Protein AF-A0A559TM05-F1 (afdb_monomer_lite)

Secondary structure (DSSP, 8-state):
--HHHHHHHHHHHHHHHHHHHHHTTPPPP-GGG-HHHHHHHHHHHHHHHHHHHHHHHHTPPP---GGG-EEEEEEEEPTT-S-TTSPPPEEEEE-SSHHHHHHHHHHHH----SS----EEEEEEEEEES-TT---

Radius of gyration: 20.51 Å; chains: 1; bounding box: 40×56×48 Å

Foldseek 3Di:
DDPVVVVVVVVVVVVVVVVVCVVVVPPDDDLVPDPVSVVVVVVVVVVQVVQQVVCVVVVHDGDQDQVFWKKWWFKDFDPPQPPPDDRTDTDIDRDSDLVRVQVVVCVVPVDPDPDDDTRIDGPDIGTPPPDVPDDD

Sequence (136 aa):
MSELFIAELRRLQWERIAALVDRERMAAYAPCRDSRAVCYEQQRLKRLMTDVAEAERSGVEGPEISRHRVYRVNARPTAGCSGSDMPAPAMHLMAASAGEAAERAWAVHGRDGVYQRGGYRIASVTQILPEPGELF

pLDDT: mean 72.18, std 12.47, range [37.72, 88.5]

Structure (mmCIF, N/CA/C/O backbone):
data_AF-A0A559TM05-F1
#
_entry.id   AF-A0A559TM05-F1
#
loop_
_atom_site.group_PDB
_atom_site.id
_atom_site.type_symbol
_atom_site.label_atom_id
_atom_site.label_alt_id
_atom_site.label_comp_id
_atom_site.label_asym_id
_atom_site.label_entity_id
_atom_site.label_seq_id
_atom_site.pdbx_PDB_ins_code
_atom_site.Cartn_x
_atom_site.Cartn_y
_atom_site.Cartn_z
_atom_site.occupancy
_atom_site.B_iso_or_equiv
_atom_site.auth_seq_id
_atom_site.auth_comp_id
_atom_site.auth_asym_id
_atom_site.auth_atom_id
_atom_site.pdbx_PDB_model_num
ATOM 1 N N . MET A 1 1 ? 22.604 9.958 -6.609 1.00 57.09 1 MET A N 1
ATOM 2 C CA . MET A 1 1 ? 21.713 9.397 -7.649 1.00 57.09 1 MET A CA 1
ATOM 3 C C . MET A 1 1 ? 20.310 9.918 -7.393 1.00 57.09 1 MET A C 1
ATOM 5 O O . MET A 1 1 ? 19.923 9.941 -6.233 1.00 57.09 1 MET A O 1
ATOM 9 N N . SER A 1 2 ? 19.598 10.404 -8.411 1.00 79.88 2 SER A N 1
ATOM 10 C CA . SER A 1 2 ? 18.250 10.971 -8.253 1.00 79.88 2 SER A CA 1
ATOM 11 C C . SER A 1 2 ? 17.188 9.872 -8.118 1.00 79.88 2 SER A C 1
ATOM 13 O O . SER A 1 2 ? 17.344 8.779 -8.661 1.00 79.88 2 SER A O 1
ATOM 15 N N . GLU A 1 3 ? 16.089 10.154 -7.416 1.00 64.69 3 GLU A N 1
ATOM 16 C CA . GLU A 1 3 ? 14.962 9.217 -7.261 1.00 64.69 3 GLU A CA 1
ATOM 17 C C . GLU A 1 3 ? 14.335 8.833 -8.608 1.00 64.69 3 GLU A C 1
ATOM 19 O O . GLU A 1 3 ? 13.990 7.672 -8.821 1.00 64.69 3 GLU A O 1
ATOM 24 N N . LEU A 1 4 ? 14.287 9.780 -9.551 1.00 76.88 4 LEU A N 1
ATOM 25 C CA . LEU A 1 4 ? 13.852 9.544 -10.929 1.00 76.88 4 LEU A CA 1
ATOM 26 C C . LEU A 1 4 ? 14.709 8.485 -11.627 1.00 76.88 4 LEU A C 1
ATOM 28 O O . LEU A 1 4 ? 14.176 7.606 -12.290 1.00 76.88 4 LEU A O 1
ATOM 32 N N . PHE A 1 5 ? 16.026 8.508 -11.419 1.00 67.31 5 PHE A N 1
ATOM 33 C CA . PHE A 1 5 ? 16.928 7.519 -12.006 1.00 67.31 5 PHE A CA 1
ATOM 34 C C . PHE A 1 5 ? 16.706 6.116 -11.419 1.00 67.31 5 PHE A C 1
ATOM 36 O O . PHE A 1 5 ? 16.741 5.121 -12.138 1.00 67.31 5 PHE A O 1
ATOM 43 N N . ILE A 1 6 ? 16.415 6.026 -10.118 1.00 80.06 6 ILE A N 1
ATOM 44 C CA . ILE A 1 6 ? 16.079 4.756 -9.456 1.00 80.06 6 ILE A CA 1
ATOM 45 C C . ILE A 1 6 ? 14.731 4.220 -9.962 1.00 80.06 6 ILE A C 1
ATOM 47 O O . ILE A 1 6 ? 14.597 3.017 -10.193 1.00 80.06 6 ILE A O 1
ATOM 51 N N . ALA A 1 7 ? 13.740 5.094 -10.154 1.00 73.31 7 ALA A N 1
ATOM 52 C CA . ALA A 1 7 ? 12.438 4.727 -10.701 1.00 73.31 7 ALA A CA 1
ATOM 53 C C . ALA A 1 7 ? 12.541 4.251 -12.160 1.00 73.31 7 ALA A C 1
ATOM 55 O O . ALA A 1 7 ? 11.972 3.217 -12.503 1.00 73.31 7 ALA A O 1
ATOM 56 N N . GLU A 1 8 ? 13.329 4.942 -12.987 1.00 83.62 8 GLU A N 1
ATOM 57 C CA . GLU A 1 8 ? 13.602 4.575 -14.382 1.00 83.62 8 GLU A CA 1
ATOM 58 C C . GLU A 1 8 ? 14.249 3.186 -14.474 1.00 83.62 8 GLU A C 1
ATOM 60 O O . GLU A 1 8 ? 13.796 2.323 -15.225 1.00 83.62 8 GLU A O 1
ATOM 65 N N . LEU A 1 9 ? 15.267 2.927 -13.646 1.00 86.38 9 LEU A N 1
ATOM 66 C CA . LEU A 1 9 ? 15.929 1.624 -13.593 1.00 86.38 9 LEU A CA 1
ATOM 67 C C . LEU A 1 9 ? 14.976 0.511 -13.152 1.00 86.38 9 LEU A C 1
ATOM 69 O O . LEU A 1 9 ? 14.994 -0.574 -13.730 1.00 86.38 9 LEU A O 1
ATOM 73 N N . ARG A 1 10 ? 14.122 0.775 -12.157 1.00 80.75 10 ARG A N 1
ATOM 74 C CA . ARG A 1 10 ? 13.099 -0.183 -11.717 1.00 80.75 10 ARG A CA 1
ATOM 75 C C . ARG A 1 10 ? 12.086 -0.467 -12.823 1.00 80.75 10 ARG A C 1
ATOM 77 O O . ARG A 1 10 ? 11.757 -1.630 -13.029 1.00 80.75 10 ARG A O 1
ATOM 84 N N . ARG A 1 11 ? 11.635 0.554 -13.560 1.00 85.25 11 ARG A N 1
ATOM 85 C CA . ARG A 1 11 ? 10.734 0.390 -14.713 1.00 85.25 11 ARG A CA 1
ATOM 86 C C . ARG A 1 11 ? 11.368 -0.495 -15.785 1.00 85.25 11 ARG A C 1
ATOM 88 O O . ARG A 1 11 ? 10.766 -1.486 -16.181 1.00 85.25 11 ARG A O 1
ATOM 95 N N . LEU A 1 12 ? 12.604 -0.196 -16.184 1.00 88.50 12 LEU A N 1
ATOM 96 C CA . LEU A 1 12 ? 13.336 -0.981 -17.184 1.00 88.50 12 LEU A CA 1
ATOM 97 C C . LEU A 1 12 ? 13.559 -2.433 -16.739 1.00 88.50 12 LEU A C 1
ATOM 99 O O . LEU A 1 12 ? 13.505 -3.354 -17.553 1.00 88.50 12 LEU A O 1
ATOM 103 N N . GLN A 1 13 ? 13.810 -2.666 -15.449 1.00 85.19 13 GLN A N 1
ATOM 104 C CA . GLN A 1 13 ? 13.909 -4.024 -14.911 1.00 85.19 13 GLN A CA 1
ATOM 105 C C . GLN A 1 13 ? 12.570 -4.762 -14.962 1.00 85.19 13 GLN A C 1
ATOM 107 O O . GLN A 1 13 ? 12.544 -5.921 -15.374 1.00 85.19 13 GLN A O 1
ATOM 112 N N . TRP A 1 14 ? 11.469 -4.098 -14.608 1.00 86.69 14 TRP A N 1
ATOM 113 C CA . TRP A 1 14 ? 10.131 -4.675 -14.716 1.00 86.69 14 TRP A CA 1
ATOM 114 C C . TRP A 1 14 ? 9.765 -5.031 -16.156 1.00 86.69 14 TRP A C 1
ATOM 116 O O . TRP A 1 14 ? 9.293 -6.138 -16.397 1.00 86.69 14 TRP A O 1
ATOM 126 N N . GLU A 1 15 ? 10.057 -4.153 -17.116 1.00 86.75 15 GLU A N 1
ATOM 127 C CA . GLU A 1 15 ? 9.827 -4.412 -18.544 1.00 86.75 15 GLU A CA 1
ATOM 128 C C . GLU A 1 15 ? 10.628 -5.619 -19.044 1.00 86.75 15 GLU A C 1
ATOM 130 O O . GLU A 1 15 ? 10.102 -6.464 -19.766 1.00 86.75 15 GLU A O 1
ATOM 135 N N . ARG A 1 16 ? 11.887 -5.755 -18.608 1.00 85.25 16 ARG A N 1
ATOM 136 C CA . ARG A 1 16 ? 12.723 -6.916 -18.947 1.00 85.25 16 ARG A CA 1
ATOM 137 C C . ARG A 1 16 ? 12.178 -8.220 -18.370 1.00 85.25 16 ARG A C 1
ATOM 139 O O . ARG A 1 16 ? 12.218 -9.236 -19.058 1.00 85.25 16 ARG A O 1
ATOM 146 N N . ILE A 1 17 ? 11.695 -8.202 -17.128 1.00 82.62 17 ILE A N 1
ATOM 147 C CA . ILE A 1 17 ? 11.099 -9.380 -16.483 1.00 82.62 17 ILE A CA 1
ATOM 148 C C . ILE A 1 17 ? 9.792 -9.756 -17.183 1.00 82.62 17 ILE A C 1
ATOM 150 O O . ILE A 1 17 ? 9.606 -10.923 -17.511 1.00 82.62 17 ILE A O 1
ATOM 154 N N . ALA A 1 18 ? 8.925 -8.781 -17.468 1.00 78.06 18 ALA A N 1
ATOM 155 C CA . ALA A 1 18 ? 7.666 -9.008 -18.173 1.00 78.06 18 ALA A CA 1
ATOM 156 C C . ALA A 1 18 ? 7.899 -9.630 -19.559 1.00 78.06 18 ALA A C 1
ATOM 158 O O . ALA A 1 18 ? 7.325 -10.669 -19.8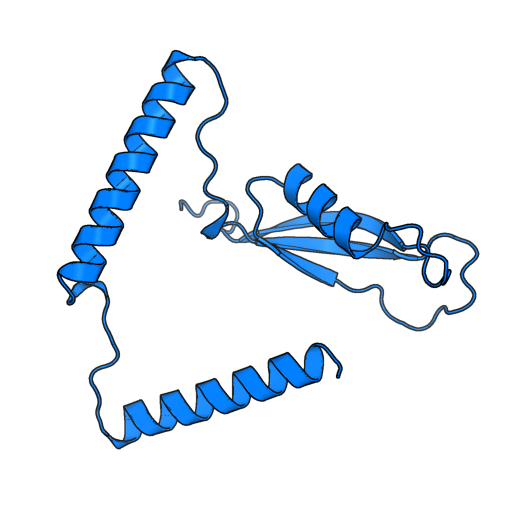72 1.00 78.06 18 ALA A O 1
ATOM 159 N N . ALA A 1 19 ? 8.830 -9.073 -20.342 1.00 81.81 19 ALA A N 1
ATOM 160 C CA . ALA A 1 19 ? 9.180 -9.613 -21.654 1.00 81.81 19 ALA A CA 1
ATOM 161 C C . ALA A 1 19 ? 9.741 -11.046 -21.584 1.00 81.81 19 ALA A C 1
ATOM 163 O O . ALA A 1 19 ? 9.504 -11.847 -22.488 1.00 81.81 19 ALA A O 1
ATOM 164 N N . LEU A 1 20 ? 10.488 -11.382 -20.526 1.00 83.25 20 LEU A N 1
ATOM 165 C CA . LEU A 1 20 ? 11.002 -12.735 -20.309 1.00 83.25 20 LEU A CA 1
ATOM 166 C C . LEU A 1 20 ? 9.879 -13.713 -19.942 1.00 83.25 20 LEU A C 1
ATOM 168 O O . LEU A 1 20 ? 9.812 -14.792 -20.524 1.00 83.25 20 LEU A O 1
ATOM 172 N N . VAL A 1 21 ? 8.969 -13.311 -19.050 1.00 79.88 21 VAL A N 1
ATOM 173 C CA . VAL A 1 21 ? 7.776 -14.089 -18.675 1.00 79.88 21 VAL A CA 1
ATOM 174 C C . VAL A 1 21 ? 6.918 -14.395 -19.906 1.00 79.88 21 VAL A C 1
ATOM 176 O O . VAL A 1 21 ? 6.544 -15.552 -20.113 1.00 79.88 21 VAL A O 1
ATOM 179 N N . ASP A 1 22 ? 6.683 -13.396 -20.761 1.00 80.19 22 ASP A N 1
ATOM 180 C CA . ASP A 1 22 ? 5.921 -13.553 -22.004 1.00 80.19 22 ASP A CA 1
ATOM 181 C C . ASP A 1 22 ? 6.628 -14.482 -22.999 1.00 80.19 22 ASP A C 1
ATOM 183 O O . ASP A 1 22 ? 6.017 -15.402 -23.553 1.00 80.19 22 ASP A O 1
ATOM 187 N N . ARG A 1 23 ? 7.935 -14.276 -23.215 1.00 82.94 23 ARG A N 1
ATOM 188 C CA . ARG A 1 23 ? 8.736 -15.058 -24.169 1.00 82.94 23 ARG A CA 1
ATOM 189 C C . ARG A 1 23 ? 8.833 -16.526 -23.777 1.00 82.94 23 ARG A C 1
ATOM 191 O O . ARG A 1 23 ? 8.734 -17.397 -24.639 1.00 82.94 23 ARG A O 1
ATOM 198 N N . GLU A 1 24 ? 9.043 -16.800 -22.496 1.00 83.00 24 GLU A N 1
ATOM 199 C CA . GLU A 1 24 ? 9.172 -18.159 -21.973 1.00 83.00 24 GLU A CA 1
ATOM 200 C C . GLU A 1 24 ? 7.813 -18.814 -21.694 1.00 83.00 24 GLU A C 1
ATOM 202 O O . GLU A 1 24 ? 7.764 -19.963 -21.254 1.00 83.00 24 GLU A O 1
ATOM 207 N N . ARG A 1 25 ? 6.699 -18.112 -21.972 1.00 71.94 25 ARG A N 1
ATOM 208 C CA . ARG A 1 25 ? 5.335 -18.541 -21.623 1.00 71.94 25 ARG A CA 1
ATOM 209 C C . ARG A 1 25 ? 5.244 -18.994 -20.167 1.00 71.94 25 ARG A C 1
ATOM 211 O O . ARG A 1 25 ? 4.504 -19.927 -19.841 1.00 71.94 25 ARG A O 1
ATOM 218 N N . MET A 1 26 ? 6.011 -18.348 -19.290 1.00 73.50 26 MET A N 1
ATOM 219 C CA . MET A 1 26 ? 5.914 -18.614 -17.868 1.00 73.50 26 MET A CA 1
ATOM 220 C C . MET A 1 26 ? 4.507 -18.212 -17.458 1.00 73.50 26 MET A C 1
ATOM 222 O O . MET A 1 26 ? 4.064 -17.098 -17.736 1.00 73.50 26 MET A O 1
ATOM 226 N N . ALA A 1 27 ? 3.772 -19.133 -16.839 1.00 69.56 27 ALA A N 1
ATOM 227 C CA . ALA A 1 27 ? 2.474 -18.789 -16.291 1.00 69.56 27 ALA A CA 1
ATOM 228 C C . ALA A 1 27 ? 2.683 -17.606 -15.341 1.00 69.56 27 ALA A C 1
ATOM 230 O O . ALA A 1 27 ? 3.443 -17.728 -14.376 1.00 69.56 27 ALA A O 1
ATOM 231 N N . ALA A 1 28 ? 2.052 -16.467 -15.646 1.00 70.44 28 ALA A N 1
ATOM 232 C CA . ALA A 1 28 ? 2.076 -15.311 -14.766 1.00 70.44 28 ALA A CA 1
ATOM 233 C C . ALA A 1 28 ? 1.739 -15.799 -13.357 1.00 70.44 28 ALA A C 1
ATOM 235 O O . ALA A 1 28 ? 0.752 -16.523 -13.169 1.00 70.44 28 ALA A O 1
ATOM 236 N N . TYR A 1 29 ? 2.608 -15.487 -12.393 1.00 74.94 29 TYR A N 1
ATOM 237 C CA . TYR A 1 29 ? 2.414 -15.949 -11.029 1.00 74.94 29 TYR A CA 1
ATOM 238 C C . TYR A 1 29 ? 1.041 -15.477 -10.557 1.00 74.94 29 TYR A C 1
ATOM 240 O O . TYR A 1 29 ? 0.764 -14.281 -10.511 1.00 74.94 29 TYR A O 1
ATOM 248 N N . ALA A 1 30 ? 0.174 -16.438 -10.255 1.00 77.69 30 ALA A N 1
ATOM 249 C CA . ALA A 1 30 ? -1.175 -16.195 -9.787 1.00 77.69 30 ALA A CA 1
ATOM 250 C C . ALA A 1 30 ? -1.208 -16.567 -8.301 1.00 77.69 30 ALA A C 1
ATOM 252 O O . ALA A 1 30 ? -1.294 -17.760 -7.995 1.00 77.69 30 ALA A O 1
ATOM 253 N N . PRO A 1 31 ? -1.145 -15.591 -7.374 1.00 73.38 31 PRO A N 1
ATOM 254 C CA . PRO A 1 31 ? -1.104 -15.867 -5.936 1.00 73.38 31 PRO A CA 1
ATOM 255 C C . PRO A 1 31 ? -2.273 -16.740 -5.462 1.00 73.38 31 PRO A C 1
ATOM 257 O O . PRO A 1 31 ? -2.113 -17.569 -4.576 1.00 73.38 31 PRO A O 1
ATOM 260 N N . CYS A 1 32 ? -3.438 -16.625 -6.109 1.00 74.38 32 CYS A N 1
ATOM 261 C CA . CYS A 1 32 ? -4.616 -17.447 -5.827 1.00 74.38 32 CYS A CA 1
ATOM 262 C C . CYS A 1 32 ? -4.427 -18.950 -6.110 1.00 74.38 32 CYS A C 1
ATOM 264 O O . CYS A 1 32 ? -5.216 -19.760 -5.631 1.00 74.38 32 CYS A O 1
ATOM 266 N N . ARG A 1 33 ? -3.402 -19.332 -6.882 1.00 79.12 33 ARG A N 1
ATOM 267 C CA . ARG A 1 33 ? -3.050 -20.727 -7.192 1.00 79.12 33 ARG A CA 1
ATOM 268 C C . ARG A 1 33 ? -1.920 -21.268 -6.314 1.00 79.12 33 ARG A C 1
ATOM 270 O O . ARG A 1 33 ? -1.631 -22.459 -6.375 1.00 79.12 33 ARG A O 1
ATOM 277 N N . ASP A 1 34 ? -1.289 -20.419 -5.505 1.00 84.69 34 ASP A N 1
ATOM 278 C CA . ASP A 1 34 ? -0.230 -20.801 -4.575 1.00 84.69 34 ASP A CA 1
ATOM 279 C C . ASP A 1 34 ? -0.809 -20.981 -3.166 1.00 84.69 34 ASP A C 1
ATOM 281 O O . ASP A 1 34 ? -1.219 -20.028 -2.502 1.00 84.69 34 ASP A O 1
ATOM 285 N N . SER A 1 35 ? -0.824 -22.225 -2.683 1.00 80.94 35 SER A N 1
ATOM 286 C CA . SER A 1 35 ? -1.375 -22.571 -1.370 1.00 80.94 35 SER A CA 1
ATOM 287 C C . SER A 1 35 ? -0.657 -21.875 -0.212 1.00 80.94 35 SER A C 1
ATOM 289 O O . SER A 1 35 ? -1.277 -21.613 0.820 1.00 80.94 35 SER A O 1
ATOM 291 N N . ARG A 1 36 ? 0.626 -21.526 -0.371 1.00 87.00 36 ARG A N 1
ATOM 292 C CA . ARG A 1 36 ? 1.380 -20.781 0.642 1.00 87.00 36 ARG A CA 1
ATOM 293 C C . ARG A 1 36 ? 0.913 -19.336 0.691 1.00 87.00 36 ARG A C 1
ATOM 295 O O . ARG A 1 36 ? 0.613 -18.849 1.776 1.00 87.00 36 ARG A O 1
ATOM 302 N N . ALA A 1 37 ? 0.804 -18.683 -0.466 1.00 74.19 37 ALA A N 1
ATOM 303 C CA . ALA A 1 37 ? 0.304 -17.313 -0.566 1.00 74.19 37 ALA A CA 1
ATOM 304 C C . ALA A 1 37 ? -1.124 -17.201 -0.014 1.00 74.19 37 ALA A C 1
ATOM 306 O O . ALA A 1 37 ? -1.401 -16.330 0.808 1.00 74.19 37 ALA A O 1
ATOM 307 N N . VAL A 1 38 ? -1.995 -18.152 -0.364 1.00 80.25 38 VAL A N 1
ATOM 308 C CA . VAL A 1 38 ? -3.355 -18.237 0.186 1.00 80.25 38 VAL A CA 1
ATOM 309 C C . VAL A 1 38 ? -3.334 -18.413 1.708 1.00 80.25 38 VAL A C 1
ATOM 311 O O . VAL A 1 38 ? -4.064 -17.721 2.414 1.00 80.25 38 VAL A O 1
ATOM 314 N N . CYS A 1 39 ? -2.485 -19.295 2.240 1.00 84.19 39 CYS A N 1
ATOM 315 C CA . CYS A 1 39 ? -2.375 -19.512 3.684 1.00 84.19 39 CYS A CA 1
ATOM 316 C C . CYS A 1 39 ? -1.883 -18.256 4.421 1.00 84.19 39 CYS A C 1
ATOM 318 O O . CYS A 1 39 ? -2.431 -17.901 5.466 1.00 84.19 39 CYS A O 1
ATOM 320 N N . TYR A 1 40 ? -0.899 -17.544 3.866 1.00 81.44 40 TYR A N 1
ATOM 321 C CA . TYR A 1 40 ? -0.419 -16.287 4.437 1.00 81.44 40 TYR A CA 1
ATOM 322 C C . TYR A 1 40 ? -1.500 -15.207 4.451 1.00 81.44 40 TYR A C 1
ATOM 324 O O . TYR A 1 40 ? -1.680 -14.560 5.482 1.00 81.44 40 TYR A O 1
ATOM 332 N N . GLU A 1 41 ? -2.258 -15.047 3.363 1.00 79.81 41 GLU A N 1
ATOM 333 C CA . GLU A 1 41 ? -3.362 -14.083 3.324 1.00 79.81 41 GLU A CA 1
ATOM 334 C C . GLU A 1 41 ? -4.481 -14.457 4.300 1.00 79.81 41 GLU A C 1
ATOM 336 O O . GLU A 1 41 ? -4.977 -13.600 5.026 1.00 79.81 41 GLU A O 1
ATOM 341 N N . GLN A 1 42 ? -4.821 -15.742 4.424 1.00 83.69 42 GLN A N 1
ATOM 342 C CA . GLN A 1 42 ? -5.795 -16.197 5.420 1.00 83.69 42 GLN A CA 1
ATOM 343 C C . GLN A 1 42 ? -5.326 -15.936 6.856 1.00 83.69 42 GLN A C 1
ATOM 345 O O . GLN A 1 42 ? -6.111 -15.498 7.697 1.00 83.69 42 GLN A O 1
ATOM 350 N N . GLN A 1 43 ? -4.054 -16.196 7.165 1.00 85.31 43 GLN A N 1
ATOM 351 C CA . GLN A 1 43 ? -3.491 -15.906 8.486 1.00 85.31 43 GLN A CA 1
ATOM 352 C C . GLN A 1 43 ? -3.462 -14.404 8.769 1.00 85.31 43 GLN A C 1
ATOM 354 O O . GLN A 1 43 ? -3.782 -13.983 9.881 1.00 85.31 43 GLN A O 1
ATOM 359 N N . ARG A 1 44 ? -3.108 -13.596 7.768 1.00 82.44 44 ARG A N 1
ATOM 360 C CA . ARG A 1 44 ? -3.141 -12.137 7.851 1.00 82.44 44 ARG A CA 1
ATOM 361 C C . ARG A 1 44 ? -4.559 -11.634 8.120 1.00 82.44 44 ARG A C 1
ATOM 363 O O . ARG A 1 44 ? -4.733 -10.821 9.022 1.00 82.44 44 ARG A O 1
ATOM 370 N N . LEU A 1 45 ? -5.554 -12.144 7.393 1.00 82.12 45 LEU A N 1
ATOM 371 C CA . LEU A 1 45 ? -6.957 -11.773 7.572 1.00 82.12 45 LEU A CA 1
ATOM 372 C C . LEU A 1 45 ? -7.462 -12.156 8.968 1.00 82.12 45 LEU A C 1
ATOM 374 O O . LEU A 1 45 ? -8.101 -11.344 9.623 1.00 82.12 45 LEU A O 1
ATOM 378 N N . LYS A 1 46 ? -7.107 -13.346 9.469 1.00 84.00 46 LYS A N 1
ATOM 379 C CA . LYS A 1 46 ? -7.448 -13.763 10.839 1.00 84.00 46 LYS A CA 1
ATOM 380 C C . LYS A 1 46 ? -6.894 -12.808 11.894 1.00 84.00 46 LYS A C 1
ATOM 382 O O . LYS A 1 46 ? -7.627 -12.448 12.803 1.00 84.00 46 LYS A O 1
ATOM 387 N N . ARG A 1 47 ? -5.628 -12.390 11.771 1.00 82.94 47 ARG A N 1
ATOM 388 C CA . ARG A 1 47 ? -5.025 -11.409 12.693 1.00 82.94 47 ARG A CA 1
ATOM 389 C C . ARG A 1 47 ? -5.778 -10.086 12.650 1.00 82.94 47 ARG A C 1
ATOM 391 O O . ARG A 1 47 ? -6.196 -9.606 13.690 1.00 82.94 47 ARG A O 1
ATOM 398 N N . LEU A 1 48 ? -6.042 -9.581 11.446 1.00 79.81 48 LEU A N 1
ATOM 399 C CA . LEU A 1 48 ? -6.801 -8.349 11.262 1.00 79.81 48 LEU A CA 1
ATOM 400 C C . LEU A 1 48 ? -8.195 -8.433 11.903 1.00 79.81 48 LEU A C 1
ATOM 402 O O . LEU A 1 48 ? -8.595 -7.507 12.592 1.00 79.81 48 LEU A O 1
ATOM 406 N N . MET A 1 49 ? -8.924 -9.537 11.713 1.00 82.38 49 MET A N 1
ATOM 407 C CA . MET A 1 49 ? -10.241 -9.722 12.333 1.00 82.38 49 MET A CA 1
ATOM 408 C C . MET A 1 49 ? -10.168 -9.712 13.864 1.00 82.38 49 MET A C 1
ATOM 410 O O . MET A 1 49 ? -11.039 -9.131 14.507 1.00 82.38 49 MET A O 1
ATOM 414 N N . THR A 1 50 ? -9.138 -10.330 14.449 1.00 84.62 50 THR A N 1
ATOM 415 C CA . THR A 1 50 ? -8.908 -10.282 15.899 1.00 84.62 50 THR A CA 1
ATOM 416 C C . THR A 1 50 ? -8.643 -8.856 16.369 1.00 84.62 50 THR A C 1
ATOM 418 O O . THR A 1 50 ? -9.282 -8.407 17.317 1.00 84.62 50 THR A O 1
ATOM 421 N N . ASP A 1 51 ? -7.766 -8.135 15.671 1.00 79.38 51 ASP A N 1
ATOM 422 C CA . ASP A 1 51 ? -7.407 -6.754 15.993 1.00 79.38 51 ASP A CA 1
ATOM 423 C C . ASP A 1 51 ? -8.637 -5.823 15.886 1.00 79.38 51 ASP A C 1
ATOM 425 O O . ASP A 1 51 ? -8.839 -4.957 16.735 1.00 79.38 51 ASP A O 1
ATOM 429 N N . VAL A 1 52 ? -9.516 -6.034 14.891 1.00 79.94 52 VAL A N 1
ATOM 430 C CA . VAL A 1 52 ? -10.796 -5.306 14.754 1.00 79.94 52 VAL A CA 1
ATOM 431 C C . VAL A 1 52 ? -11.713 -5.606 15.934 1.00 79.94 52 VAL A C 1
ATOM 433 O O . VAL A 1 52 ? -12.221 -4.683 16.563 1.00 79.94 52 VAL A O 1
ATOM 436 N N . ALA A 1 53 ? -11.888 -6.882 16.284 1.00 82.38 53 ALA A N 1
ATOM 437 C CA . ALA A 1 53 ? -12.734 -7.274 17.408 1.00 82.38 53 ALA A CA 1
ATOM 438 C C . ALA A 1 53 ? -12.190 -6.773 18.762 1.00 82.38 53 ALA A C 1
ATOM 440 O O . ALA A 1 53 ? -12.941 -6.598 19.722 1.00 82.38 53 ALA A O 1
ATOM 441 N N . GLU A 1 54 ? -10.878 -6.579 18.894 1.00 83.50 54 GLU A N 1
ATOM 442 C CA . GLU A 1 54 ? -10.252 -5.940 20.057 1.00 83.50 54 GLU A CA 1
ATOM 443 C C . GLU A 1 54 ? -10.483 -4.428 20.087 1.00 83.50 54 GLU A C 1
ATOM 445 O O . GLU A 1 54 ? -10.834 -3.886 21.140 1.00 83.50 54 GLU A O 1
ATOM 450 N N . ALA A 1 55 ? -10.358 -3.756 18.945 1.00 79.06 55 ALA A N 1
ATOM 451 C CA . ALA A 1 55 ? -10.626 -2.329 18.814 1.00 79.06 55 ALA A CA 1
ATOM 452 C C . ALA A 1 55 ? -12.097 -1.993 19.128 1.00 79.06 55 ALA A C 1
ATOM 454 O O . ALA A 1 55 ? -12.370 -1.144 19.975 1.00 79.06 55 ALA A O 1
ATOM 455 N N . GLU A 1 56 ? -13.047 -2.752 18.571 1.00 76.62 56 GLU A N 1
ATOM 456 C CA . GLU A 1 56 ? -14.480 -2.603 18.868 1.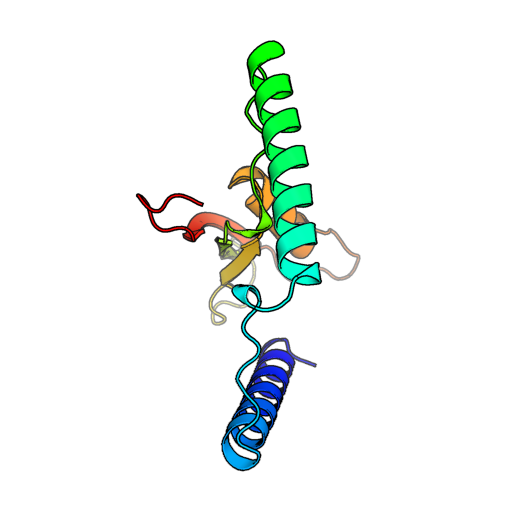00 76.62 56 GLU A CA 1
ATOM 457 C C . GLU A 1 56 ? -14.785 -2.777 20.363 1.00 76.62 56 GLU A C 1
ATOM 459 O O . GLU A 1 56 ? -15.536 -1.993 20.944 1.00 76.62 56 GLU A O 1
ATOM 464 N N . ARG A 1 57 ? -14.167 -3.772 21.019 1.00 80.00 57 ARG A N 1
ATOM 465 C CA . ARG A 1 57 ? -14.334 -4.005 22.465 1.00 80.00 57 ARG A CA 1
ATOM 466 C C . ARG A 1 57 ? -13.741 -2.895 23.326 1.00 80.00 57 ARG A C 1
ATOM 468 O O . ARG A 1 57 ? -14.249 -2.642 24.415 1.00 80.00 57 ARG A O 1
ATOM 475 N N . SER A 1 58 ? -12.656 -2.278 22.875 1.00 80.50 58 SER A N 1
ATOM 476 C CA . SER A 1 58 ? -11.955 -1.217 23.603 1.00 80.50 58 SER A CA 1
ATOM 477 C C . SER A 1 58 ? -12.476 0.187 23.278 1.00 80.50 58 SER A C 1
ATOM 479 O O . SER A 1 58 ? -12.052 1.148 23.917 1.00 80.50 58 SER A O 1
ATOM 481 N N . GLY A 1 59 ? -13.401 0.316 22.319 1.00 71.44 59 GLY A N 1
ATOM 482 C CA . GLY A 1 59 ? -13.870 1.609 21.816 1.00 71.44 59 GLY A CA 1
ATOM 483 C C . GLY A 1 59 ? -12.774 2.416 21.112 1.00 71.44 59 GLY A C 1
ATOM 484 O O . GLY A 1 59 ? -12.930 3.620 20.921 1.00 71.44 59 GLY A O 1
ATOM 485 N N . VAL A 1 60 ? -11.661 1.766 20.764 1.00 68.31 60 VAL A N 1
ATOM 486 C CA . VAL A 1 60 ? -10.552 2.352 20.011 1.00 68.31 60 VAL A CA 1
ATOM 487 C C . VAL A 1 60 ? -10.853 2.193 18.524 1.00 68.31 60 VAL A C 1
ATOM 489 O O . VAL A 1 60 ? -11.523 1.250 18.105 1.00 68.31 60 VAL A O 1
ATOM 492 N N . GLU A 1 61 ? -10.382 3.140 17.719 1.00 62.84 61 GLU A N 1
ATOM 493 C CA . GLU A 1 61 ? -10.494 3.066 16.265 1.00 62.84 61 GLU A CA 1
ATOM 494 C C . GLU A 1 61 ? -9.874 1.756 15.741 1.00 62.84 61 GLU A C 1
ATOM 496 O O . GLU A 1 61 ? -8.835 1.303 16.229 1.00 62.84 61 GLU A O 1
ATOM 501 N N . GLY A 1 62 ? -10.557 1.112 14.789 1.00 64.50 62 GLY A N 1
ATOM 502 C CA . GLY A 1 62 ? -10.164 -0.189 14.247 1.00 64.50 62 GLY A CA 1
ATOM 503 C C . GLY A 1 62 ? -8.736 -0.208 13.684 1.00 64.50 62 GLY A C 1
ATOM 504 O O . GLY A 1 62 ? -8.217 0.833 13.278 1.00 64.50 62 GLY A O 1
ATOM 505 N N . PRO A 1 63 ? -8.091 -1.385 13.595 1.00 63.12 63 PRO A N 1
ATOM 506 C CA . PRO A 1 63 ? -6.779 -1.520 12.974 1.00 63.12 63 PRO A CA 1
ATOM 507 C C . PRO A 1 63 ? -6.825 -1.029 11.523 1.00 63.12 63 PRO A C 1
ATOM 509 O O . PRO A 1 63 ? -7.474 -1.605 10.647 1.00 63.12 63 PRO A O 1
ATOM 512 N N . GLU A 1 64 ? -6.117 0.062 11.267 1.00 61.69 64 GLU A N 1
ATOM 513 C CA . GLU A 1 64 ? -6.166 0.763 9.994 1.00 61.69 64 GLU A CA 1
ATOM 514 C C . GLU A 1 64 ? -5.134 0.172 9.013 1.00 61.69 64 GLU A C 1
ATOM 516 O O . GLU A 1 64 ? -3.929 0.093 9.279 1.00 61.69 64 GLU A O 1
ATOM 521 N N . ILE A 1 65 ? -5.607 -0.315 7.859 1.00 63.44 65 ILE A N 1
ATOM 522 C CA . ILE A 1 65 ? -4.781 -1.082 6.914 1.00 63.44 65 ILE A CA 1
ATOM 523 C C . ILE A 1 65 ? -3.921 -0.139 6.059 1.00 63.44 65 ILE A C 1
ATOM 525 O O . ILE A 1 65 ? -4.236 0.171 4.910 1.00 63.44 65 ILE A O 1
ATOM 529 N N . SER A 1 66 ? -2.768 0.252 6.595 1.00 59.16 66 SER A N 1
ATOM 530 C CA . SER A 1 66 ? -1.809 1.150 5.931 1.00 59.16 66 SER A CA 1
ATOM 531 C C . SER A 1 66 ? -1.268 0.652 4.583 1.00 59.16 66 SER A C 1
ATOM 533 O O . SER A 1 66 ? -0.913 1.458 3.729 1.00 59.16 66 SER A O 1
ATOM 535 N N . ARG A 1 67 ? -1.207 -0.671 4.354 1.00 61.97 67 ARG A N 1
ATOM 536 C CA . ARG A 1 67 ? -0.624 -1.257 3.125 1.00 61.97 67 ARG A CA 1
ATOM 537 C C . ARG A 1 67 ? -1.382 -0.914 1.838 1.00 61.97 67 ARG A C 1
ATOM 539 O O . ARG A 1 67 ? -0.799 -1.037 0.769 1.00 61.97 67 ARG A O 1
ATOM 546 N N . HIS A 1 68 ? -2.649 -0.522 1.942 1.00 66.56 68 HIS A N 1
ATOM 547 C CA . HIS A 1 68 ? -3.519 -0.279 0.785 1.00 66.56 68 HIS A CA 1
ATOM 548 C C . HIS A 1 68 ? -3.857 1.203 0.609 1.00 66.56 68 HIS A C 1
ATOM 550 O O . HIS A 1 68 ? -4.434 1.581 -0.405 1.00 66.56 68 HIS A O 1
ATOM 556 N N . ARG A 1 69 ? -3.494 2.049 1.583 1.00 76.62 69 ARG A N 1
ATOM 557 C CA . ARG A 1 69 ? -3.770 3.481 1.534 1.00 76.62 69 ARG A CA 1
ATOM 558 C C . ARG A 1 69 ? -2.550 4.238 1.054 1.00 76.62 69 ARG A C 1
ATOM 560 O O . ARG A 1 69 ? -1.492 4.170 1.676 1.00 76.62 69 ARG A O 1
ATOM 567 N N . VAL A 1 70 ? -2.701 4.977 -0.038 1.00 84.00 70 VAL A N 1
ATOM 568 C CA . VAL A 1 70 ? -1.647 5.831 -0.591 1.00 84.00 70 VAL A CA 1
ATOM 569 C C . VAL A 1 70 ? -2.102 7.274 -0.503 1.00 84.00 70 VAL A C 1
ATOM 571 O O . VAL A 1 70 ? -3.156 7.633 -1.023 1.00 84.00 70 VAL A O 1
ATOM 574 N N . TYR A 1 71 ? -1.285 8.113 0.118 1.00 83.44 71 TYR A N 1
ATOM 575 C CA . TYR A 1 71 ? -1.513 9.542 0.263 1.00 83.44 71 TYR A CA 1
ATOM 576 C C . TYR A 1 71 ? -0.547 10.325 -0.618 1.00 83.44 71 TYR A C 1
ATOM 578 O O . TYR A 1 71 ? 0.660 10.083 -0.600 1.00 83.44 71 TYR A O 1
ATOM 586 N N . ARG A 1 72 ? -1.070 11.311 -1.348 1.00 87.12 72 ARG A N 1
ATOM 587 C CA . ARG A 1 72 ? -0.280 12.396 -1.925 1.00 87.12 72 ARG A CA 1
ATOM 588 C C . ARG A 1 72 ? -0.061 13.460 -0.869 1.00 87.12 72 ARG A C 1
ATOM 590 O O . ARG A 1 72 ? -1.026 14.018 -0.348 1.00 87.12 72 ARG A O 1
ATOM 597 N N . VAL A 1 73 ? 1.186 13.809 -0.618 1.00 82.81 73 VAL A N 1
ATOM 598 C CA . VAL A 1 73 ? 1.559 14.959 0.195 1.00 82.81 73 VAL A CA 1
ATOM 599 C C . VAL A 1 73 ? 2.166 16.002 -0.727 1.00 82.81 73 VAL A C 1
ATOM 601 O O . VAL A 1 73 ? 3.209 15.771 -1.334 1.00 82.81 73 VAL A O 1
ATOM 604 N N . ASN A 1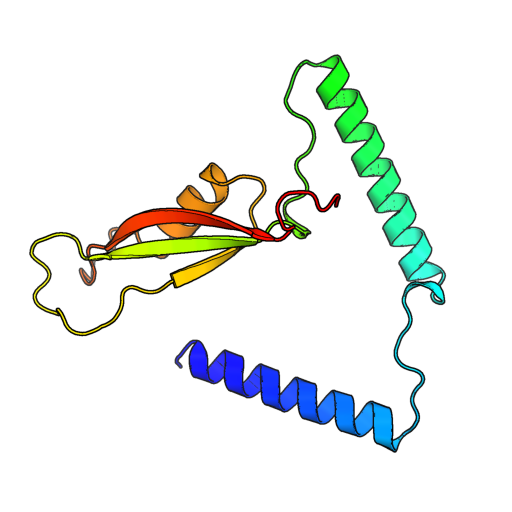 74 ? 1.505 17.150 -0.860 1.00 80.06 74 ASN A N 1
ATOM 605 C CA . ASN A 1 74 ? 2.057 18.283 -1.594 1.00 80.06 74 ASN A CA 1
ATOM 606 C C . ASN A 1 74 ? 2.744 19.214 -0.597 1.00 80.06 74 ASN A C 1
ATOM 608 O O . ASN A 1 74 ? 2.108 19.703 0.339 1.00 80.06 74 ASN A O 1
ATOM 612 N N . ALA A 1 75 ? 4.026 19.484 -0.813 1.00 74.50 75 ALA A N 1
ATOM 613 C CA . ALA A 1 75 ? 4.760 20.505 -0.081 1.00 74.50 75 ALA A CA 1
ATOM 614 C C . ALA A 1 75 ? 4.682 21.860 -0.810 1.00 74.50 75 ALA A C 1
ATOM 616 O O . ALA A 1 75 ? 4.339 21.923 -1.987 1.00 74.50 75 ALA A O 1
ATOM 617 N N . ARG A 1 76 ? 4.992 22.965 -0.131 1.00 69.00 76 ARG A N 1
ATOM 618 C CA . ARG A 1 76 ? 5.233 24.289 -0.731 1.00 69.00 76 ARG A CA 1
ATOM 619 C C . ARG A 1 76 ? 6.443 24.941 -0.071 1.00 69.00 76 ARG A C 1
ATOM 621 O O . ARG A 1 76 ? 6.597 24.760 1.133 1.00 69.00 76 ARG A O 1
ATOM 628 N N . PRO A 1 77 ? 7.254 25.729 -0.791 1.00 65.44 77 PRO A N 1
ATOM 629 C CA . PRO A 1 77 ? 8.342 26.474 -0.175 1.00 65.44 77 PRO A CA 1
ATOM 630 C C . PRO A 1 77 ? 7.819 27.441 0.899 1.00 65.44 77 PRO A C 1
ATOM 632 O O . PRO A 1 77 ? 6.757 28.054 0.748 1.00 65.44 77 PRO A O 1
ATOM 635 N N . THR A 1 78 ? 8.567 27.585 1.983 1.00 65.69 78 THR A N 1
ATOM 636 C CA . THR A 1 78 ? 8.387 28.606 3.012 1.00 65.69 78 THR A CA 1
ATOM 637 C C . THR A 1 78 ? 8.859 29.945 2.448 1.00 65.69 78 THR A C 1
ATOM 639 O O . THR A 1 78 ? 9.860 30.016 1.730 1.00 65.69 78 THR A O 1
ATOM 642 N N . ALA A 1 79 ? 8.117 31.016 2.740 1.00 57.34 79 ALA A N 1
ATOM 643 C CA . ALA A 1 79 ? 8.445 32.358 2.271 1.00 57.34 79 ALA A CA 1
ATOM 644 C C . ALA A 1 79 ? 9.876 32.742 2.699 1.00 57.34 79 ALA A C 1
ATOM 646 O O . ALA A 1 79 ? 10.210 32.644 3.877 1.00 57.34 79 ALA A O 1
ATOM 647 N N . GLY A 1 80 ? 10.715 33.144 1.736 1.00 55.53 80 GLY A N 1
ATOM 648 C CA . GLY A 1 80 ? 12.115 33.531 1.966 1.00 55.53 80 GLY A CA 1
ATOM 649 C C . GLY A 1 80 ? 13.174 32.609 1.345 1.00 55.53 80 GLY A C 1
ATOM 650 O O . GLY A 1 80 ? 14.343 32.982 1.308 1.00 55.53 80 GLY A O 1
ATOM 651 N N . CYS A 1 81 ? 12.808 31.440 0.804 1.00 53.78 81 CYS A N 1
ATOM 652 C CA . CYS A 1 81 ? 13.738 30.612 0.026 1.00 53.78 81 CYS A CA 1
ATOM 653 C C . CYS A 1 81 ? 13.811 31.086 -1.439 1.00 53.78 81 CYS A C 1
ATOM 655 O O . CYS A 1 81 ? 12.895 30.864 -2.227 1.00 53.78 81 CYS A O 1
ATOM 657 N N . SER A 1 82 ? 14.924 31.721 -1.809 1.00 48.44 82 SER A N 1
ATOM 658 C CA . SER A 1 82 ? 15.228 32.324 -3.119 1.00 48.44 82 SER A CA 1
ATOM 659 C C . SER A 1 82 ? 15.566 31.316 -4.236 1.00 48.44 82 SER A C 1
ATOM 661 O O . SER A 1 82 ? 16.511 31.499 -4.996 1.00 48.44 82 SER A O 1
ATOM 663 N N . GLY A 1 83 ? 14.790 30.237 -4.357 1.00 52.78 83 GLY A N 1
ATOM 664 C CA . GLY A 1 83 ? 14.917 29.251 -5.438 1.00 52.78 83 GLY A CA 1
ATOM 665 C C . GLY A 1 83 ? 13.553 28.926 -6.034 1.00 52.78 83 GLY A C 1
ATOM 666 O O . GLY A 1 83 ? 13.046 27.828 -5.831 1.00 52.78 83 GLY A O 1
ATOM 667 N N . SER A 1 84 ? 12.921 29.901 -6.690 1.00 51.69 84 SER A N 1
ATOM 668 C CA . SER A 1 84 ? 11.497 29.871 -7.051 1.00 51.69 84 SER A CA 1
ATOM 669 C C . SER A 1 84 ? 11.170 29.271 -8.425 1.00 51.69 84 SER A C 1
ATOM 671 O O . SER A 1 84 ? 10.236 29.751 -9.053 1.00 51.69 84 SER A O 1
ATOM 673 N N . ASP A 1 85 ? 11.883 28.245 -8.891 1.00 51.16 85 ASP A N 1
ATOM 674 C CA . ASP A 1 85 ? 11.559 27.603 -10.186 1.00 51.16 85 ASP A CA 1
ATOM 675 C C . ASP A 1 85 ? 11.406 26.080 -10.123 1.00 51.16 85 ASP A C 1
ATOM 677 O O . ASP A 1 85 ? 11.066 25.449 -11.123 1.00 51.16 85 ASP A O 1
ATOM 681 N N . MET A 1 86 ? 11.600 25.459 -8.956 1.00 51.16 86 MET A N 1
ATOM 682 C CA . MET A 1 86 ? 11.377 24.019 -8.827 1.00 51.16 86 MET A CA 1
ATOM 683 C C . MET A 1 86 ? 9.966 23.755 -8.294 1.00 51.16 86 MET A C 1
ATOM 685 O O . MET A 1 86 ? 9.640 24.230 -7.199 1.00 51.16 86 MET A O 1
ATOM 689 N N . PRO A 1 87 ? 9.115 23.005 -9.024 1.00 54.44 87 PRO A N 1
ATOM 690 C CA . PRO A 1 87 ? 7.817 22.603 -8.507 1.00 54.44 87 PRO A CA 1
ATOM 691 C C . PRO A 1 87 ? 8.034 21.838 -7.205 1.00 54.44 87 PRO A C 1
ATOM 693 O O . PRO A 1 87 ? 8.899 20.963 -7.113 1.00 54.44 87 PRO A O 1
ATOM 696 N N . ALA A 1 88 ? 7.275 22.208 -6.178 1.00 58.72 88 ALA A N 1
ATOM 697 C CA . ALA A 1 88 ? 7.410 21.580 -4.881 1.00 58.72 88 ALA A CA 1
ATOM 698 C C . ALA A 1 88 ? 7.138 20.071 -5.005 1.00 58.72 88 ALA A C 1
ATOM 700 O O . ALA A 1 88 ? 6.166 19.685 -5.664 1.00 58.72 88 ALA A O 1
ATOM 701 N N . PRO A 1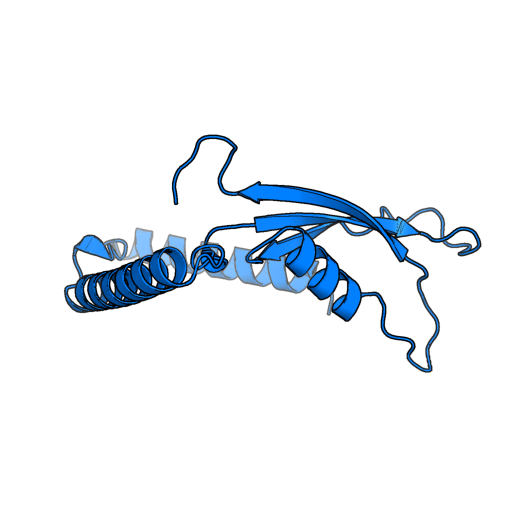 89 ? 7.988 19.215 -4.415 1.00 65.62 89 PRO A N 1
ATOM 702 C CA . PRO A 1 89 ? 7.873 17.779 -4.598 1.00 65.62 89 PRO A CA 1
ATOM 703 C C . PRO A 1 89 ? 6.522 17.291 -4.062 1.00 65.62 89 PRO A C 1
ATOM 705 O O . PRO A 1 89 ? 6.147 17.565 -2.920 1.00 65.62 89 PRO A O 1
ATOM 708 N N . ALA A 1 90 ? 5.777 16.588 -4.916 1.00 70.38 90 ALA A N 1
ATOM 709 C CA . ALA A 1 90 ? 4.615 15.815 -4.507 1.00 70.38 90 ALA A CA 1
ATOM 710 C C . ALA A 1 90 ? 5.095 14.414 -4.120 1.00 70.38 90 ALA A C 1
ATOM 712 O O . ALA A 1 90 ? 5.620 13.680 -4.958 1.00 70.38 90 ALA A O 1
ATOM 713 N N . MET A 1 91 ? 4.918 14.047 -2.856 1.00 76.19 91 MET A N 1
ATOM 714 C CA . MET A 1 91 ? 5.321 12.745 -2.339 1.00 76.19 91 MET A CA 1
ATOM 715 C C . MET A 1 91 ? 4.125 11.801 -2.296 1.00 76.19 91 MET A C 1
ATOM 717 O O . MET A 1 91 ? 3.020 12.220 -1.965 1.00 76.19 91 MET A O 1
ATOM 721 N N . HIS A 1 92 ? 4.349 10.530 -2.612 1.00 84.56 92 HIS A N 1
ATOM 722 C CA . HIS A 1 92 ? 3.347 9.478 -2.478 1.00 84.56 92 HIS A CA 1
ATOM 723 C C . HIS A 1 92 ? 3.791 8.547 -1.353 1.00 84.56 92 HIS A C 1
ATOM 725 O O . HIS A 1 92 ? 4.853 7.933 -1.449 1.00 84.56 92 HIS A O 1
ATOM 731 N N . LEU A 1 93 ? 3.013 8.477 -0.275 1.00 80.31 93 LEU A N 1
ATOM 732 C CA . LEU A 1 93 ? 3.348 7.714 0.925 1.00 80.31 93 LEU A CA 1
ATOM 733 C C . LEU A 1 93 ? 2.233 6.744 1.284 1.00 80.31 93 LEU A C 1
ATOM 735 O O . LEU A 1 93 ? 1.058 7.099 1.249 1.00 80.31 93 LEU A O 1
ATOM 739 N N . MET A 1 94 ? 2.617 5.541 1.700 1.00 82.25 94 MET A N 1
ATOM 740 C CA . MET A 1 94 ? 1.706 4.641 2.400 1.00 82.25 94 MET A CA 1
ATOM 741 C C . MET A 1 94 ? 1.642 5.030 3.876 1.00 82.25 94 MET A C 1
ATOM 743 O O . MET A 1 94 ? 2.688 5.201 4.512 1.00 82.25 94 MET A O 1
ATOM 747 N N . ALA A 1 95 ? 0.435 5.156 4.415 1.00 79.25 95 ALA A N 1
ATOM 748 C CA . ALA A 1 95 ? 0.182 5.467 5.819 1.00 79.25 95 ALA A CA 1
ATOM 749 C C . ALA A 1 95 ? -1.178 4.902 6.239 1.00 79.25 95 ALA A C 1
ATOM 751 O O . ALA A 1 95 ? -2.020 4.630 5.388 1.00 79.25 95 ALA A O 1
ATOM 752 N N . ALA A 1 96 ? -1.389 4.699 7.533 1.00 76.69 96 ALA A N 1
ATOM 753 C CA . ALA A 1 96 ? -2.688 4.331 8.078 1.00 76.69 96 ALA A CA 1
ATOM 754 C C . ALA A 1 96 ? -3.680 5.492 7.902 1.00 76.69 96 ALA A C 1
ATOM 756 O O . ALA A 1 96 ? -4.749 5.304 7.323 1.00 76.69 96 ALA A O 1
ATOM 757 N N . SER A 1 97 ? -3.248 6.706 8.249 1.00 75.50 97 SER A N 1
ATOM 758 C CA . SER A 1 97 ? -4.065 7.917 8.204 1.00 75.50 97 SER A CA 1
ATOM 759 C C . SER A 1 97 ? -3.365 9.081 7.500 1.00 75.50 97 SER A C 1
ATOM 761 O O . SER A 1 97 ? -2.147 9.091 7.295 1.00 75.50 97 SER A O 1
ATOM 763 N N . ALA A 1 98 ? -4.136 10.125 7.183 1.00 80.25 98 ALA A N 1
ATOM 764 C CA . ALA A 1 98 ? -3.590 11.380 6.665 1.00 80.25 98 ALA A CA 1
ATOM 765 C C . ALA A 1 98 ? -2.627 12.056 7.662 1.00 80.25 98 ALA A C 1
ATOM 767 O O . ALA A 1 98 ? -1.647 12.671 7.242 1.00 80.25 98 ALA A O 1
ATOM 768 N N . GLY A 1 99 ? -2.875 11.920 8.971 1.00 78.62 99 GLY A N 1
ATOM 769 C CA . GLY A 1 99 ? -1.990 12.438 10.017 1.00 78.62 99 GLY A CA 1
ATOM 770 C C . GLY A 1 99 ? -0.649 11.709 10.038 1.00 78.62 99 GLY A C 1
ATOM 771 O O . GLY A 1 99 ? 0.401 12.345 10.022 1.00 78.62 99 GLY A O 1
ATOM 772 N N . GLU A 1 100 ? -0.666 10.377 9.955 1.00 80.06 100 GLU A N 1
ATOM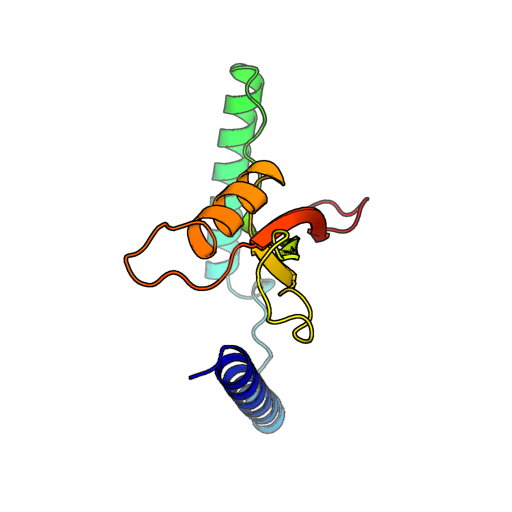 773 C CA . GLU A 1 100 ? 0.568 9.596 9.855 1.00 80.06 100 GLU A CA 1
ATOM 774 C C . GLU A 1 100 ? 1.319 9.884 8.541 1.00 80.06 100 GLU A C 1
ATOM 776 O O . GLU A 1 100 ? 2.548 9.972 8.533 1.00 80.06 100 GLU A O 1
ATOM 781 N N . ALA A 1 101 ? 0.609 10.093 7.427 1.00 82.94 101 ALA A N 1
ATOM 782 C CA . ALA A 1 101 ? 1.229 10.514 6.170 1.00 82.94 101 ALA A CA 1
ATOM 783 C C . ALA A 1 101 ? 1.915 11.885 6.295 1.00 82.94 101 ALA A C 1
ATOM 785 O O . ALA A 1 101 ? 3.010 12.067 5.759 1.00 82.94 101 ALA A O 1
ATOM 786 N N . ALA A 1 102 ? 1.298 12.830 7.014 1.00 79.50 102 ALA A N 1
ATOM 787 C CA . ALA A 1 102 ? 1.881 14.138 7.290 1.00 79.50 102 ALA A CA 1
ATOM 788 C C . ALA A 1 102 ? 3.150 14.017 8.144 1.00 79.50 102 ALA A C 1
ATOM 790 O O . ALA A 1 102 ? 4.186 14.542 7.749 1.00 79.50 102 ALA A O 1
ATOM 791 N N . GLU A 1 103 ? 3.097 13.272 9.250 1.00 80.00 103 GLU A N 1
ATOM 792 C CA . GLU A 1 103 ? 4.243 13.008 10.133 1.00 80.00 103 GLU A CA 1
ATOM 793 C C . GLU A 1 103 ? 5.406 12.353 9.378 1.00 80.00 103 GLU A C 1
ATOM 795 O O . GLU A 1 103 ? 6.549 12.806 9.455 1.00 80.00 103 GLU A O 1
ATOM 800 N N . ARG A 1 104 ? 5.122 11.326 8.566 1.00 78.44 104 ARG A N 1
ATOM 801 C CA . ARG A 1 104 ? 6.136 10.658 7.734 1.00 78.44 104 ARG A CA 1
ATOM 802 C C . ARG A 1 104 ? 6.744 11.609 6.704 1.00 78.44 104 ARG A C 1
ATOM 804 O O . ARG A 1 104 ? 7.960 11.608 6.530 1.00 78.44 104 ARG A O 1
ATOM 811 N N . ALA A 1 105 ? 5.935 12.442 6.050 1.00 77.62 105 ALA A N 1
ATOM 812 C CA . ALA A 1 105 ? 6.440 13.457 5.125 1.00 77.62 105 ALA A CA 1
ATOM 813 C C . ALA A 1 105 ? 7.293 14.517 5.844 1.00 77.62 105 ALA A C 1
ATOM 815 O O . ALA A 1 105 ? 8.309 14.968 5.310 1.00 77.62 105 ALA A O 1
ATOM 816 N N . TRP A 1 106 ? 6.919 14.881 7.071 1.00 72.56 106 TRP A N 1
ATOM 817 C CA . TRP A 1 106 ? 7.656 15.823 7.905 1.00 72.56 106 TRP A CA 1
ATOM 818 C C . TRP A 1 106 ? 8.975 15.243 8.414 1.00 72.56 106 TRP A C 1
ATOM 820 O O . TRP A 1 106 ? 9.980 15.939 8.411 1.00 72.56 106 TRP A O 1
ATOM 830 N N . ALA A 1 107 ? 9.042 13.955 8.744 1.00 73.56 107 ALA A N 1
ATOM 831 C CA . ALA A 1 107 ? 10.297 13.296 9.101 1.00 73.56 107 ALA A CA 1
ATOM 832 C C . ALA A 1 107 ? 11.319 13.293 7.945 1.00 73.56 107 ALA A C 1
ATOM 834 O O . ALA A 1 107 ? 12.527 13.333 8.187 1.00 73.56 107 ALA A O 1
ATOM 835 N N . VAL A 1 108 ? 10.845 13.268 6.694 1.00 67.81 108 VAL A N 1
ATOM 836 C CA . VAL A 1 108 ? 11.695 13.307 5.493 1.00 67.81 108 VAL A CA 1
ATOM 837 C C . VAL A 1 108 ? 12.178 14.728 5.173 1.00 67.81 108 VAL A C 1
ATOM 839 O O . VAL A 1 108 ? 13.321 14.897 4.754 1.00 67.81 108 VAL A O 1
ATOM 842 N N . HIS A 1 109 ? 11.343 15.751 5.386 1.00 61.38 109 HIS A N 1
ATOM 843 C CA . HIS A 1 109 ? 11.635 17.132 4.964 1.00 61.38 109 HIS A CA 1
ATOM 844 C C . HIS A 1 109 ? 11.926 18.132 6.093 1.00 61.38 109 HIS A C 1
ATOM 846 O O . HIS A 1 109 ? 12.473 19.198 5.830 1.00 61.38 109 HIS A O 1
ATOM 852 N N . GLY A 1 110 ? 11.571 17.810 7.331 1.00 54.19 110 GLY A N 1
ATOM 853 C CA . GLY A 1 110 ? 11.576 18.712 8.484 1.00 54.19 110 GLY A CA 1
ATOM 854 C C . GLY A 1 110 ? 12.767 18.551 9.427 1.00 54.19 110 GLY A C 1
ATOM 855 O O . GLY A 1 110 ? 12.735 19.100 10.524 1.00 54.19 110 GLY A O 1
ATOM 856 N N . ARG A 1 111 ? 13.813 17.791 9.066 1.00 48.78 111 ARG A N 1
ATOM 857 C CA . ARG A 1 111 ? 14.974 17.633 9.954 1.00 48.78 111 ARG A CA 1
ATOM 858 C C . ARG A 1 111 ? 15.901 18.851 9.858 1.00 48.78 111 ARG A C 1
ATOM 860 O O . ARG A 1 111 ? 16.569 19.043 8.843 1.00 48.78 111 ARG A O 1
ATOM 867 N N . ASP A 1 112 ? 16.003 19.594 10.959 1.00 50.56 112 ASP A N 1
ATOM 868 C CA . ASP A 1 112 ? 17.044 20.595 11.218 1.00 50.56 112 ASP A CA 1
ATOM 869 C C . ASP A 1 112 ? 18.422 19.914 11.312 1.00 50.56 112 ASP A C 1
ATOM 871 O O . ASP A 1 112 ? 18.905 19.527 12.376 1.00 50.56 112 ASP A O 1
ATOM 875 N N . GLY A 1 113 ? 19.044 19.691 10.156 1.00 38.50 113 GLY A N 1
ATOM 876 C CA . GLY A 1 113 ? 20.444 19.304 10.031 1.00 38.50 113 GLY A CA 1
ATOM 877 C C . GLY A 1 113 ? 21.315 20.516 9.705 1.00 38.50 113 GLY A C 1
ATOM 878 O O . GLY A 1 113 ? 20.871 21.444 9.037 1.00 38.50 113 GLY A O 1
ATOM 879 N N . VAL A 1 114 ? 22.585 20.462 10.114 1.00 38.78 114 VAL A N 1
ATOM 880 C CA . VAL A 1 114 ? 23.651 21.488 9.974 1.00 38.78 114 VAL A CA 1
ATOM 881 C C . VAL A 1 114 ? 23.880 21.992 8.526 1.00 38.78 114 VAL A C 1
ATOM 883 O O . VAL A 1 114 ? 24.630 22.936 8.296 1.00 38.78 114 VAL A O 1
ATOM 886 N N . TYR A 1 115 ? 23.178 21.428 7.541 1.00 37.72 115 TYR A N 1
ATOM 887 C CA . TYR A 1 115 ? 23.089 21.914 6.169 1.00 37.72 115 TYR A CA 1
ATOM 888 C C . TYR A 1 115 ? 21.666 22.421 5.896 1.00 37.72 115 TYR A C 1
ATOM 890 O O . TYR A 1 115 ? 20.809 21.686 5.409 1.00 37.72 115 TYR A O 1
ATOM 898 N N . GLN A 1 116 ? 21.406 23.692 6.210 1.00 47.16 116 GLN A N 1
ATOM 899 C CA . GLN A 1 116 ? 20.181 24.382 5.803 1.00 47.16 116 GLN A CA 1
ATOM 900 C C . GLN A 1 116 ? 20.036 24.344 4.277 1.00 47.16 116 GLN A C 1
ATOM 902 O O . GLN A 1 116 ? 20.742 25.061 3.566 1.00 47.16 116 GLN A O 1
ATOM 907 N N . ARG A 1 117 ? 19.083 23.562 3.756 1.00 43.69 117 ARG A N 1
ATOM 908 C CA . ARG A 1 117 ? 18.518 23.821 2.426 1.00 43.69 117 ARG A CA 1
ATOM 909 C C . ARG A 1 117 ? 17.128 23.213 2.248 1.00 43.69 117 ARG A C 1
ATOM 911 O O . ARG A 1 117 ? 16.978 22.113 1.732 1.00 43.69 117 ARG A O 1
ATOM 918 N N . GLY A 1 118 ? 16.114 24.007 2.583 1.00 50.34 118 GLY A N 1
ATOM 919 C CA . GLY A 1 118 ? 14.785 23.889 1.986 1.00 50.34 118 GLY A CA 1
ATOM 920 C C . GLY A 1 118 ? 13.656 23.990 2.996 1.00 50.34 118 GLY A C 1
ATOM 921 O O . GLY A 1 118 ? 13.141 22.972 3.438 1.00 50.34 118 GLY A O 1
ATOM 922 N N . GLY A 1 119 ? 13.240 25.216 3.322 1.00 59.84 119 GLY A N 1
ATOM 923 C CA . GLY A 1 119 ? 11.993 25.443 4.038 1.00 59.84 119 GLY A CA 1
ATOM 924 C C . GLY A 1 119 ? 10.835 25.013 3.150 1.00 59.84 119 GLY A C 1
ATOM 925 O O . GLY A 1 119 ? 10.513 25.709 2.194 1.00 59.84 119 GLY A O 1
ATOM 926 N N . TYR A 1 120 ? 10.244 23.862 3.435 1.00 60.94 120 TYR A N 1
ATOM 927 C CA . TYR A 1 120 ? 9.028 23.394 2.789 1.00 60.94 120 TYR A CA 1
ATOM 928 C C . TYR A 1 120 ? 7.982 23.140 3.867 1.00 60.94 120 TYR A C 1
ATOM 930 O O . TYR A 1 120 ? 8.266 22.485 4.860 1.00 60.94 120 TYR A O 1
ATOM 938 N N . ARG A 1 121 ? 6.768 23.654 3.668 1.00 69.44 121 ARG A N 1
ATOM 939 C CA . ARG A 1 121 ? 5.590 23.366 4.491 1.00 69.44 121 ARG A CA 1
ATOM 940 C C . ARG A 1 121 ? 4.650 22.417 3.771 1.00 69.44 121 ARG A C 1
ATOM 942 O O . ARG A 1 121 ? 4.428 22.577 2.571 1.00 69.44 121 ARG A O 1
ATOM 949 N N . ILE A 1 122 ? 4.085 21.450 4.491 1.00 72.44 122 ILE A N 1
ATOM 950 C CA . ILE A 1 122 ? 3.016 20.607 3.946 1.00 72.44 122 ILE A CA 1
ATOM 951 C C . ILE A 1 122 ? 1.833 21.522 3.613 1.00 72.44 122 ILE A C 1
ATOM 953 O O . ILE A 1 122 ? 1.360 22.278 4.458 1.00 72.44 122 ILE A O 1
ATOM 957 N N . ALA A 1 123 ? 1.394 21.496 2.358 1.00 75.94 123 ALA A N 1
ATOM 958 C CA . ALA A 1 123 ? 0.283 22.300 1.859 1.00 75.94 123 ALA A CA 1
ATOM 959 C C . ALA A 1 123 ? -1.018 21.496 1.782 1.00 75.94 123 ALA A C 1
ATOM 961 O O . ALA A 1 123 ? -2.090 22.056 1.987 1.00 75.94 123 ALA A O 1
ATOM 962 N N . SER A 1 124 ? -0.932 20.199 1.479 1.00 80.19 124 SER A N 1
ATOM 963 C CA . SER A 1 124 ? -2.089 19.304 1.477 1.00 80.19 124 SER A CA 1
ATOM 964 C C . SER A 1 124 ? -1.665 17.849 1.629 1.00 80.19 124 SER A C 1
ATOM 966 O O . SER A 1 124 ? -0.652 17.444 1.055 1.00 80.19 124 SER A O 1
ATOM 968 N N . VAL A 1 125 ? -2.503 17.057 2.293 1.00 82.56 125 VAL A N 1
ATOM 969 C CA . VAL A 1 125 ? -2.429 15.593 2.314 1.00 82.56 125 VAL A CA 1
ATOM 970 C C . VAL A 1 125 ? -3.742 15.057 1.756 1.00 82.56 125 VAL A C 1
ATOM 972 O O . VAL A 1 125 ? -4.804 15.369 2.285 1.00 82.56 125 VAL A O 1
ATOM 975 N N . THR A 1 126 ? -3.685 14.290 0.672 1.00 85.75 126 THR A N 1
ATOM 976 C CA . THR A 1 126 ? -4.872 13.741 -0.003 1.00 85.75 126 THR A CA 1
ATOM 977 C C . THR A 1 126 ? -4.706 12.246 -0.199 1.00 85.75 126 THR A C 1
ATOM 979 O O . THR A 1 126 ? -3.711 11.826 -0.785 1.00 85.75 126 THR A O 1
ATOM 982 N N . GLN A 1 127 ? -5.669 11.444 0.249 1.00 84.44 127 GLN A N 1
ATOM 983 C CA . GLN A 1 127 ? -5.709 10.021 -0.089 1.00 84.44 127 GLN A CA 1
ATOM 984 C C . GLN A 1 127 ? -5.972 9.871 -1.591 1.00 84.44 127 GLN A C 1
ATOM 986 O O . GLN A 1 127 ? -6.918 10.457 -2.107 1.00 84.44 127 GLN A O 1
ATOM 991 N N . ILE A 1 128 ? -5.110 9.135 -2.287 1.00 83.00 128 ILE A N 1
ATOM 992 C CA . ILE A 1 128 ? -5.273 8.790 -3.705 1.00 83.00 128 ILE A CA 1
ATOM 993 C C . ILE A 1 128 ? -5.828 7.376 -3.841 1.00 83.00 128 ILE A C 1
ATOM 995 O O . ILE A 1 128 ? -6.601 7.119 -4.752 1.00 83.00 128 ILE A O 1
ATOM 999 N N . LEU A 1 129 ? -5.424 6.469 -2.946 1.00 78.12 129 LEU A N 1
ATOM 1000 C CA . LEU A 1 129 ? -5.893 5.088 -2.939 1.00 78.12 129 LEU A CA 1
ATOM 1001 C C . LEU A 1 129 ? -6.246 4.638 -1.518 1.00 78.12 129 LEU A C 1
ATOM 1003 O O . LEU A 1 129 ? -5.570 5.080 -0.581 1.00 78.12 129 LEU A O 1
ATOM 1007 N N . PRO A 1 130 ? -7.243 3.752 -1.356 1.00 68.12 130 PRO A N 1
ATOM 1008 C CA . PRO A 1 130 ? -8.238 3.397 -2.374 1.00 68.12 130 PRO A CA 1
ATOM 1009 C C . PRO A 1 130 ? -9.113 4.615 -2.721 1.00 68.12 130 PRO A C 1
ATOM 1011 O O . PRO A 1 130 ? -9.156 5.582 -1.943 1.00 68.12 130 PRO A O 1
ATOM 1014 N N . GLU A 1 131 ? -9.738 4.611 -3.899 1.00 68.31 131 GLU A N 1
ATOM 1015 C CA . GLU A 1 131 ? -10.616 5.711 -4.308 1.00 68.31 131 GLU A CA 1
ATOM 1016 C C . GLU A 1 131 ? -11.813 5.833 -3.345 1.00 68.31 131 GLU A C 1
ATOM 1018 O O . GLU A 1 131 ? -12.223 4.848 -2.723 1.00 68.31 131 GLU A O 1
ATOM 1023 N N . PRO A 1 132 ? -12.403 7.030 -3.168 1.00 54.16 132 PRO A N 1
ATOM 1024 C CA . PRO A 1 132 ? -13.588 7.188 -2.331 1.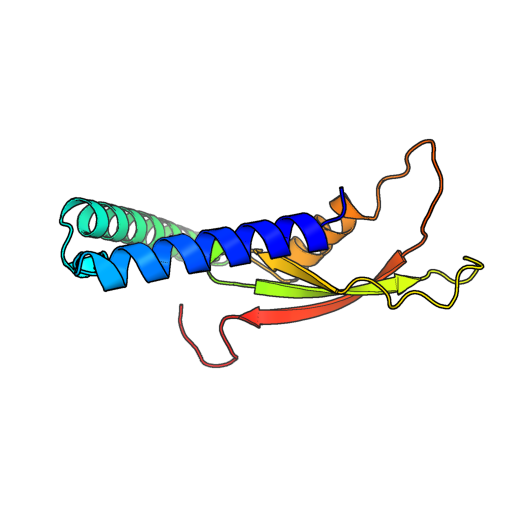00 54.16 132 PRO A CA 1
ATOM 1025 C C . PRO A 1 132 ? -14.721 6.248 -2.779 1.00 54.16 132 PRO A C 1
ATOM 1027 O O . PRO A 1 132 ? -15.319 6.449 -3.832 1.00 54.16 132 PRO A O 1
ATOM 1030 N N . GLY A 1 133 ? -15.028 5.231 -1.968 1.00 50.62 133 GLY A N 1
ATOM 1031 C CA . GLY A 1 133 ? -16.051 4.216 -2.262 1.00 50.62 133 GLY A CA 1
ATOM 1032 C C . GLY A 1 133 ? -15.501 2.818 -2.561 1.00 50.62 133 GLY A C 1
ATOM 1033 O O . GLY A 1 133 ? -16.267 1.857 -2.554 1.00 50.62 133 GLY A O 1
ATOM 1034 N N . GLU A 1 134 ? -14.192 2.676 -2.753 1.00 51.88 134 GLU A N 1
ATOM 1035 C CA . GLU A 1 134 ? -13.530 1.376 -2.801 1.00 51.88 134 GLU A CA 1
ATOM 1036 C C . GLU A 1 134 ? -13.305 0.847 -1.377 1.00 51.88 134 GLU A C 1
ATOM 1038 O O . GLU A 1 134 ? -12.766 1.531 -0.501 1.00 51.88 134 GLU A O 1
ATOM 1043 N N . LEU A 1 135 ? -13.743 -0.389 -1.135 1.00 52.38 135 LEU A N 1
ATOM 1044 C CA . LEU A 1 135 ? -13.384 -1.130 0.069 1.00 52.38 135 LEU A CA 1
ATOM 1045 C C . LEU A 1 135 ? -12.018 -1.795 -0.135 1.00 52.38 135 LEU A C 1
ATOM 1047 O O . LEU A 1 135 ? -11.691 -2.217 -1.243 1.00 52.38 135 LEU A O 1
ATOM 1051 N N . PHE A 1 136 ? -11.253 -1.867 0.955 1.00 52.69 136 PHE A N 1
ATOM 1052 C CA . PHE A 1 136 ? -9.966 -2.563 1.040 1.00 52.69 136 PHE A CA 1
ATOM 1053 C C . PHE A 1 136 ? -10.055 -4.036 0.645 1.00 52.69 136 PHE A C 1
ATOM 1055 O O . PHE A 1 136 ? -10.986 -4.717 1.135 1.00 52.69 136 PHE A O 1
#